Protein AF-W7YUE8-F1 (afdb_monomer_lite)

Structure (mmCIF, N/CA/C/O backbone):
data_AF-W7YUE8-F1
#
_entry.id   AF-W7YUE8-F1
#
loop_
_atom_site.group_PDB
_atom_site.id
_atom_site.type_symbol
_atom_site.label_atom_id
_atom_site.label_alt_id
_atom_site.label_comp_id
_atom_site.label_asym_id
_atom_site.label_entity_id
_atom_site.label_seq_id
_atom_site.pdbx_PDB_ins_code
_atom_site.Cartn_x
_atom_site.Cartn_y
_atom_site.Cartn_z
_atom_site.occupancy
_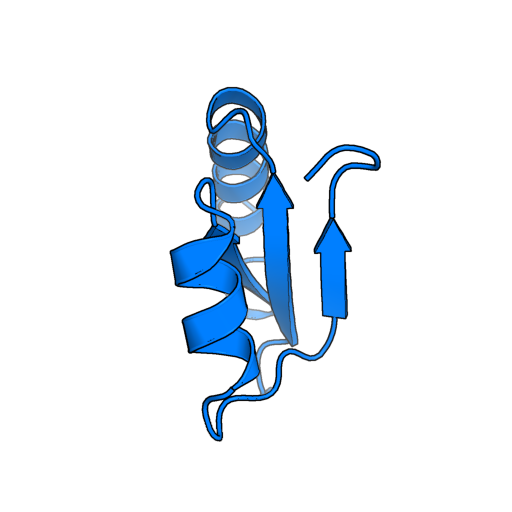atom_site.B_iso_or_equiv
_atom_site.auth_seq_id
_atom_site.auth_comp_id
_atom_site.auth_asym_id
_atom_site.auth_atom_id
_atom_site.pdbx_PDB_model_num
ATOM 1 N N . MET A 1 1 ? -3.178 -19.761 3.041 1.00 68.81 1 MET A N 1
ATOM 2 C CA . MET A 1 1 ? -3.695 -18.803 2.037 1.00 68.81 1 MET A CA 1
ATOM 3 C C . MET A 1 1 ? -2.566 -17.867 1.649 1.00 68.81 1 MET A C 1
ATOM 5 O O . MET A 1 1 ? -1.740 -17.586 2.506 1.00 68.81 1 MET A O 1
ATOM 9 N N . VAL A 1 2 ? -2.501 -17.4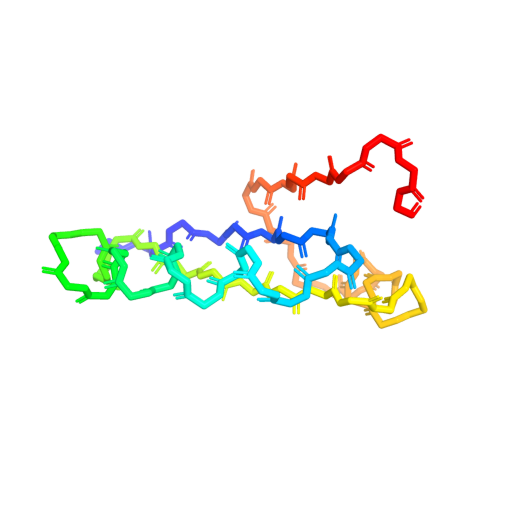21 0.394 1.00 76.88 2 VAL A N 1
ATOM 10 C CA . VAL A 1 2 ? -1.598 -16.326 0.006 1.00 76.88 2 VAL A CA 1
ATOM 11 C C . VAL A 1 2 ? -2.297 -15.017 0.390 1.00 76.88 2 VAL A C 1
ATOM 13 O O . VAL A 1 2 ? -3.451 -14.851 -0.008 1.00 76.88 2 VAL A O 1
ATOM 16 N N . PRO A 1 3 ? -1.679 -14.140 1.201 1.00 83.81 3 PRO A N 1
ATOM 17 C CA . PRO A 1 3 ? -2.303 -12.879 1.577 1.00 83.81 3 PRO A CA 1
ATOM 18 C C . PRO A 1 3 ? -2.407 -11.955 0.359 1.00 83.81 3 PRO A C 1
ATOM 20 O O . PRO A 1 3 ? -1.455 -11.842 -0.414 1.00 83.81 3 PRO A O 1
ATOM 23 N N . LEU A 1 4 ? -3.553 -11.288 0.216 1.00 89.44 4 LEU A N 1
ATOM 24 C CA . LEU A 1 4 ? -3.814 -10.294 -0.826 1.00 89.44 4 LEU A CA 1
ATOM 25 C C . LEU A 1 4 ? -2.858 -9.112 -0.669 1.00 89.44 4 LEU A C 1
ATOM 27 O O . LEU A 1 4 ? -2.809 -8.488 0.391 1.00 89.44 4 LEU A O 1
ATOM 31 N N . LYS A 1 5 ? -2.120 -8.783 -1.722 1.00 91.06 5 LYS A N 1
ATOM 32 C CA . LYS A 1 5 ? -1.200 -7.648 -1.763 1.00 91.06 5 LYS A CA 1
ATOM 33 C C . LYS A 1 5 ? -1.933 -6.415 -2.267 1.00 91.06 5 LYS A C 1
ATOM 35 O O . LYS A 1 5 ? -2.262 -6.320 -3.449 1.00 91.06 5 LYS A O 1
ATOM 40 N N . ILE A 1 6 ? -2.162 -5.458 -1.378 1.00 91.50 6 ILE A N 1
ATOM 41 C CA . ILE A 1 6 ? -2.811 -4.190 -1.708 1.00 91.50 6 ILE A CA 1
ATOM 42 C C . ILE A 1 6 ? -1.779 -3.076 -1.615 1.00 91.50 6 ILE A C 1
ATOM 44 O O . ILE A 1 6 ? -1.107 -2.913 -0.594 1.00 91.50 6 ILE A O 1
ATOM 48 N N . VAL A 1 7 ? -1.674 -2.288 -2.677 1.00 93.00 7 VAL A N 1
ATOM 49 C CA . VAL A 1 7 ? -0.818 -1.107 -2.714 1.00 93.00 7 VAL A CA 1
ATOM 50 C C . VAL A 1 7 ? -1.664 0.147 -2.601 1.00 93.00 7 VAL A C 1
ATOM 52 O O . VAL A 1 7 ? -2.612 0.336 -3.359 1.00 93.00 7 VAL A O 1
ATOM 55 N N . LEU A 1 8 ? -1.301 1.005 -1.656 1.00 91.62 8 LEU A N 1
ATOM 56 C CA . LEU A 1 8 ? -1.903 2.312 -1.448 1.00 91.62 8 LEU A CA 1
ATOM 57 C C . LEU A 1 8 ? -0.968 3.387 -1.992 1.00 91.62 8 LEU A C 1
ATOM 59 O O . LEU A 1 8 ? 0.199 3.458 -1.618 1.00 91.62 8 LEU A O 1
ATOM 63 N N . ALA A 1 9 ? -1.493 4.229 -2.862 1.00 91.50 9 ALA A N 1
ATOM 64 C CA . ALA A 1 9 ? -0.813 5.352 -3.478 1.00 91.50 9 ALA A CA 1
ATOM 65 C C . ALA A 1 9 ? -1.493 6.634 -2.976 1.00 91.50 9 ALA A C 1
ATOM 67 O O . ALA A 1 9 ? -2.481 7.095 -3.546 1.00 91.50 9 ALA A O 1
ATOM 68 N N . VAL A 1 10 ? -1.017 7.167 -1.849 1.00 89.31 10 VAL A N 1
ATOM 69 C CA . VAL A 1 10 ? -1.674 8.275 -1.133 1.00 89.31 10 VAL A CA 1
ATOM 70 C C . VAL A 1 10 ? -0.650 9.310 -0.703 1.00 89.31 10 VAL A C 1
ATOM 72 O O . VAL A 1 10 ? 0.407 8.945 -0.205 1.00 89.31 10 VAL A O 1
ATOM 75 N N . LYS A 1 11 ? -0.927 10.604 -0.862 1.00 84.25 11 LYS A N 1
ATOM 76 C CA . LYS A 1 11 ? 0.026 11.662 -0.481 1.00 84.25 11 LYS A CA 1
ATOM 77 C C . LYS A 1 11 ? 0.146 11.816 1.027 1.00 84.25 11 LYS A C 1
ATOM 79 O O . LYS A 1 11 ? 1.229 12.095 1.544 1.00 84.25 11 LYS A O 1
ATOM 84 N N . GLU A 1 12 ? -0.963 11.631 1.729 1.00 84.25 12 GLU A N 1
ATOM 85 C CA . GLU A 1 12 ? -1.058 11.872 3.160 1.00 84.25 12 GLU A CA 1
ATOM 86 C C . GLU A 1 12 ? -0.999 10.561 3.948 1.00 84.25 12 GLU A C 1
ATOM 88 O O . GLU A 1 12 ? -1.951 9.785 3.998 1.00 84.25 12 GLU A O 1
ATOM 93 N N . ILE A 1 13 ? 0.127 10.341 4.635 1.00 82.44 13 ILE A N 1
ATOM 94 C CA . ILE A 1 13 ? 0.344 9.151 5.476 1.00 82.44 13 ILE A CA 1
ATOM 95 C C . ILE A 1 13 ? -0.682 9.028 6.617 1.00 82.44 13 ILE A C 1
ATOM 97 O O . ILE A 1 13 ? -0.934 7.934 7.110 1.00 82.44 13 ILE A O 1
ATOM 101 N N . GLN A 1 14 ? -1.324 10.139 6.988 1.00 84.44 14 GLN A N 1
ATOM 102 C CA . GLN A 1 14 ? -2.323 10.220 8.057 1.00 84.44 14 GLN A CA 1
ATOM 103 C C . GLN A 1 14 ? -3.542 9.321 7.800 1.00 84.44 14 GLN A C 1
ATOM 105 O O . GLN A 1 14 ? -4.183 8.876 8.745 1.00 84.44 14 GLN A O 1
ATOM 110 N N . TYR A 1 15 ? -3.853 9.025 6.533 1.00 82.19 15 TYR A N 1
ATOM 111 C CA . TYR A 1 15 ? -4.921 8.087 6.171 1.00 82.19 15 TYR A CA 1
ATOM 112 C C . TYR A 1 15 ? -4.460 6.626 6.168 1.00 82.19 15 TYR A C 1
ATOM 114 O O . TYR A 1 15 ? -5.285 5.717 6.253 1.00 82.19 15 TYR A O 1
ATOM 122 N N . VAL A 1 16 ? -3.150 6.386 6.075 1.00 85.75 16 VAL A N 1
ATOM 123 C CA . VAL A 1 16 ? -2.572 5.040 6.017 1.00 85.75 16 VAL A CA 1
ATOM 124 C C . VAL A 1 16 ? -2.560 4.397 7.394 1.00 85.75 16 VAL A C 1
ATOM 126 O O . VAL A 1 16 ? -2.964 3.245 7.515 1.00 85.75 16 VAL A O 1
ATOM 129 N N . GLU A 1 17 ? -2.116 5.118 8.424 1.00 86.12 17 GLU A N 1
ATOM 130 C CA . GLU A 1 17 ? -1.960 4.553 9.773 1.00 86.12 17 GLU A CA 1
ATOM 131 C C . GLU A 1 17 ? -3.274 3.979 10.333 1.00 86.12 17 GLU A C 1
ATOM 133 O O . GLU A 1 17 ? -3.281 2.797 10.679 1.00 86.12 17 GLU A O 1
ATOM 138 N N . PRO A 1 18 ? -4.420 4.696 10.310 1.00 88.19 18 PRO A N 1
ATOM 139 C CA . PRO A 1 18 ? -5.677 4.151 10.824 1.00 88.19 18 PRO A CA 1
ATOM 140 C C . PRO A 1 18 ? -6.163 2.923 10.044 1.00 88.19 18 PRO A C 1
ATOM 142 O O . PRO A 1 18 ? -6.789 2.024 10.607 1.00 88.19 18 PRO A O 1
ATOM 145 N N . LEU A 1 19 ? -5.880 2.873 8.739 1.00 86.25 19 LEU A N 1
ATOM 146 C CA . LEU A 1 19 ? -6.230 1.735 7.896 1.00 86.25 19 LEU A CA 1
ATOM 147 C C . LEU A 1 19 ? -5.351 0.517 8.207 1.00 86.25 19 LEU A C 1
ATOM 149 O O . LEU A 1 19 ? -5.863 -0.600 8.282 1.00 86.25 19 LEU A O 1
ATOM 153 N N . LEU A 1 20 ? -4.048 0.722 8.414 1.00 86.38 20 LEU A N 1
ATOM 154 C CA . LEU A 1 20 ? -3.138 -0.338 8.843 1.00 86.38 20 LEU A CA 1
ATOM 155 C C . LEU A 1 20 ? -3.527 -0.873 10.221 1.00 86.38 20 LEU A C 1
ATOM 157 O O . LEU A 1 20 ? -3.575 -2.089 10.399 1.00 86.38 20 LEU A O 1
ATOM 161 N N . ASP A 1 21 ? -3.861 0.008 11.162 1.00 87.88 21 ASP A N 1
ATOM 162 C CA . ASP A 1 21 ? -4.301 -0.374 12.504 1.00 87.88 21 ASP A CA 1
ATOM 163 C C . ASP A 1 21 ? -5.592 -1.199 12.458 1.00 87.88 21 ASP A C 1
ATOM 165 O O . ASP A 1 21 ? -5.689 -2.241 13.108 1.00 87.88 21 ASP A O 1
ATOM 169 N N . TYR A 1 22 ? -6.562 -0.794 11.633 1.00 87.75 22 TYR A N 1
ATOM 170 C CA . TYR A 1 22 ? -7.792 -1.557 11.424 1.00 87.75 22 TYR A CA 1
ATOM 171 C C . TYR A 1 22 ? -7.519 -2.948 10.835 1.00 87.75 22 TYR A C 1
ATOM 173 O O . TYR A 1 22 ? -8.060 -3.948 11.308 1.00 87.75 22 TYR A O 1
ATOM 181 N N . VAL A 1 23 ? -6.671 -3.040 9.811 1.00 87.31 23 VAL A N 1
ATOM 182 C CA . VAL A 1 23 ? -6.382 -4.313 9.135 1.00 87.31 23 VAL A CA 1
ATOM 183 C C . VAL A 1 23 ? -5.606 -5.254 10.049 1.00 87.31 23 VAL A C 1
ATOM 185 O O . VAL A 1 23 ? -5.978 -6.418 10.176 1.00 87.31 23 VAL A O 1
ATOM 188 N N . ASN A 1 24 ? -4.588 -4.751 10.743 1.00 85.25 24 ASN A N 1
ATOM 189 C CA . ASN A 1 24 ? -3.785 -5.547 11.670 1.00 85.25 24 ASN A CA 1
ATOM 190 C C . ASN A 1 24 ? -4.565 -5.948 12.931 1.00 85.25 24 ASN A C 1
ATOM 192 O O . ASN A 1 24 ? -4.301 -7.003 13.501 1.00 85.25 24 ASN A O 1
ATOM 196 N N . GLY A 1 25 ? -5.524 -5.127 13.368 1.00 85.38 25 GLY A N 1
ATOM 197 C CA . GLY A 1 25 ? -6.370 -5.390 14.534 1.00 85.38 25 GLY A CA 1
ATOM 198 C C . GLY A 1 25 ? -7.551 -6.331 14.276 1.00 85.38 25 GLY A C 1
ATOM 199 O O . GLY A 1 25 ? -8.320 -6.612 15.195 1.00 85.38 25 GLY A O 1
ATOM 200 N N . THR A 1 26 ? -7.731 -6.809 13.044 1.00 86.06 26 THR A N 1
ATOM 201 C CA . THR A 1 26 ? -8.868 -7.644 12.631 1.00 86.06 26 THR A CA 1
ATOM 202 C C . THR A 1 26 ? -8.397 -8.934 11.959 1.00 86.06 26 THR A C 1
ATOM 204 O O . THR A 1 26 ? -7.209 -9.166 11.750 1.00 86.06 26 THR A O 1
ATOM 207 N N . GLU A 1 27 ? -9.341 -9.793 11.564 1.00 84.12 27 GLU A N 1
ATOM 208 C CA . GLU A 1 27 ? -9.056 -11.025 10.812 1.00 84.12 27 GLU A CA 1
ATOM 209 C C . GLU A 1 27 ? -8.390 -10.793 9.439 1.00 84.12 27 GLU A C 1
ATOM 211 O O . GLU A 1 27 ? -7.977 -11.750 8.777 1.00 84.12 27 GLU A O 1
ATOM 216 N N . TYR A 1 28 ? -8.309 -9.538 8.986 1.00 83.19 28 TYR A N 1
ATOM 217 C CA . TYR A 1 28 ? -7.689 -9.168 7.720 1.00 83.19 28 TYR A CA 1
ATOM 218 C C . TYR A 1 28 ? -6.159 -9.140 7.790 1.00 83.19 28 TYR A C 1
ATOM 220 O O . TYR A 1 28 ? -5.531 -9.317 6.749 1.00 83.19 28 TYR A O 1
ATOM 228 N N . GLY A 1 29 ? -5.547 -9.012 8.971 1.00 80.62 29 GLY A N 1
ATOM 229 C CA . GLY A 1 29 ? -4.088 -8.921 9.120 1.00 80.62 29 GLY A CA 1
ATOM 230 C C . GLY A 1 29 ? -3.332 -10.156 8.617 1.00 80.62 29 GLY A C 1
ATOM 231 O O . GLY A 1 29 ? -2.240 -10.043 8.070 1.00 80.62 29 GLY A O 1
ATOM 232 N N . GLU A 1 30 ? -3.938 -11.343 8.714 1.00 82.38 30 GLU A N 1
ATOM 233 C CA . GLU A 1 30 ? -3.362 -12.581 8.163 1.00 82.38 30 GLU A CA 1
ATOM 234 C C . GLU A 1 30 ? -3.752 -12.825 6.694 1.00 82.38 30 GLU A C 1
ATOM 236 O O . GLU A 1 30 ? -3.155 -13.658 6.006 1.00 82.38 30 GLU A O 1
ATOM 241 N N . LYS A 1 31 ? -4.768 -12.109 6.198 1.00 87.38 31 LYS A N 1
ATOM 242 C CA . LYS A 1 31 ? -5.348 -12.284 4.857 1.00 87.38 31 LYS A CA 1
ATOM 243 C C . LYS A 1 31 ? -4.879 -11.223 3.863 1.00 87.38 31 LYS A C 1
ATOM 245 O O . LYS A 1 31 ? -5.029 -11.433 2.661 1.00 87.38 31 LYS A O 1
ATOM 250 N N . MET A 1 32 ? -4.331 -10.106 4.335 1.00 88.56 32 MET A N 1
ATOM 251 C CA . MET A 1 32 ? -3.956 -8.949 3.527 1.00 88.56 32 MET A CA 1
ATOM 252 C C . MET A 1 32 ? -2.590 -8.408 3.933 1.00 88.56 32 MET A C 1
ATOM 254 O O . MET A 1 32 ? -2.257 -8.308 5.108 1.00 88.56 32 MET A O 1
ATOM 258 N N . ARG A 1 33 ? -1.813 -7.997 2.936 1.00 88.44 33 ARG A N 1
ATOM 259 C CA . ARG A 1 33 ? -0.571 -7.254 3.098 1.00 88.44 33 ARG A CA 1
ATOM 260 C C . ARG A 1 33 ? -0.724 -5.914 2.400 1.00 88.44 33 ARG A C 1
ATOM 262 O O . ARG A 1 33 ? -0.848 -5.862 1.179 1.00 88.44 33 ARG A O 1
ATOM 269 N N . ILE A 1 34 ? -0.696 -4.844 3.183 1.00 89.38 34 ILE A N 1
ATOM 270 C CA . ILE A 1 34 ? -0.824 -3.478 2.678 1.00 89.38 34 ILE A CA 1
ATOM 271 C C . ILE A 1 34 ? 0.561 -2.847 2.575 1.00 89.38 34 ILE A C 1
ATOM 273 O O . ILE A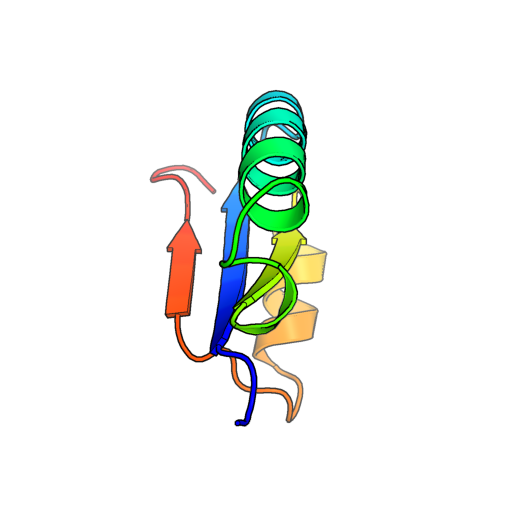 1 34 ? 1.383 -2.973 3.480 1.00 89.38 34 ILE A O 1
ATOM 277 N N . SER A 1 35 ? 0.838 -2.184 1.458 1.00 89.88 35 SER A N 1
ATOM 278 C CA . SER A 1 35 ? 2.046 -1.380 1.256 1.00 89.88 35 SER A CA 1
ATOM 279 C C . SER A 1 35 ? 1.641 0.001 0.774 1.00 89.88 35 SER A C 1
ATOM 281 O O . SER A 1 35 ? 0.960 0.120 -0.238 1.00 89.88 35 SER A O 1
ATOM 283 N N . ALA A 1 36 ? 2.026 1.041 1.507 1.00 90.50 36 ALA A N 1
ATOM 284 C CA . ALA A 1 36 ? 1.662 2.409 1.176 1.00 90.50 36 ALA A CA 1
ATOM 285 C C . ALA A 1 36 ? 2.864 3.195 0.657 1.00 90.50 36 ALA A C 1
ATOM 287 O O . ALA A 1 36 ? 3.954 3.143 1.228 1.00 90.50 36 ALA A O 1
ATOM 288 N N . PHE A 1 37 ? 2.639 3.960 -0.402 1.00 91.44 37 PHE A N 1
ATOM 289 C CA . PHE A 1 37 ? 3.605 4.860 -1.000 1.00 91.44 37 PHE A CA 1
ATOM 290 C C . PHE A 1 37 ? 3.063 6.280 -0.942 1.00 91.44 37 PHE A C 1
ATOM 292 O O . PHE A 1 37 ? 1.982 6.555 -1.452 1.00 91.44 37 PHE A O 1
ATOM 299 N N . THR A 1 38 ? 3.856 7.175 -0.358 1.00 88.44 38 THR A N 1
ATOM 300 C CA . THR A 1 38 ? 3.584 8.621 -0.318 1.00 88.44 38 THR A CA 1
ATOM 301 C C . THR A 1 38 ? 4.333 9.410 -1.376 1.00 88.44 38 THR A C 1
ATOM 303 O O . THR A 1 38 ? 4.032 10.573 -1.633 1.00 88.44 38 THR A O 1
ATOM 306 N N . LYS A 1 39 ? 5.315 8.768 -2.011 1.00 89.25 39 LYS A N 1
ATOM 307 C CA . LYS A 1 39 ? 6.121 9.337 -3.085 1.00 89.25 39 LYS A CA 1
ATOM 308 C C . LYS A 1 39 ? 5.844 8.580 -4.372 1.00 89.25 39 LYS A C 1
ATOM 310 O O . LYS A 1 39 ? 6.061 7.368 -4.432 1.00 89.25 39 LYS A O 1
ATOM 315 N N . THR A 1 40 ? 5.457 9.312 -5.408 1.00 88.25 40 THR A N 1
ATOM 316 C CA . THR A 1 40 ? 5.171 8.769 -6.740 1.00 88.25 40 THR A CA 1
ATOM 317 C C . THR A 1 40 ? 6.374 8.011 -7.311 1.00 88.25 40 THR A C 1
ATOM 319 O O . THR A 1 40 ? 6.211 6.933 -7.869 1.00 88.25 40 THR A O 1
ATOM 322 N N . GLU A 1 41 ? 7.600 8.498 -7.096 1.00 89.88 41 GLU A N 1
ATOM 323 C CA . GLU A 1 41 ? 8.833 7.827 -7.545 1.00 89.88 41 GLU A CA 1
ATOM 324 C C . GLU A 1 41 ? 9.000 6.424 -6.941 1.00 89.88 41 GLU A C 1
ATOM 326 O O . GLU A 1 41 ? 9.316 5.471 -7.652 1.00 89.88 41 GLU A O 1
ATOM 331 N N . ALA A 1 42 ? 8.747 6.281 -5.636 1.00 89.25 42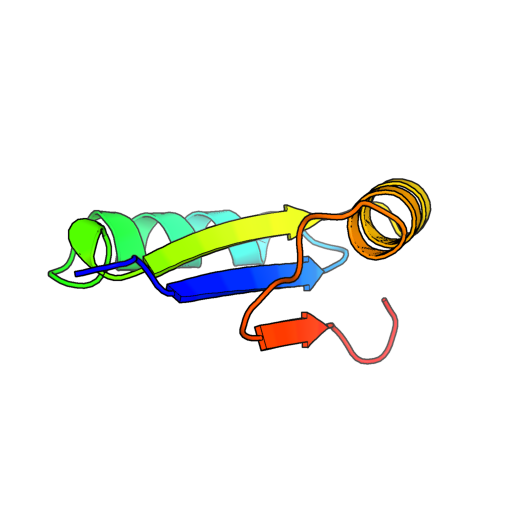 ALA A N 1
ATOM 332 C CA . ALA A 1 42 ? 8.853 5.001 -4.939 1.00 89.25 42 ALA A CA 1
ATOM 333 C C . ALA A 1 42 ? 7.762 4.022 -5.397 1.00 89.25 42 ALA A C 1
ATOM 335 O O . ALA A 1 42 ? 8.037 2.839 -5.588 1.00 89.25 42 ALA A O 1
ATOM 336 N N . PHE A 1 43 ? 6.549 4.529 -5.636 1.00 91.12 43 PHE A N 1
ATOM 337 C CA . PHE A 1 43 ? 5.459 3.746 -6.212 1.00 91.12 43 PHE A CA 1
ATOM 338 C C . PHE A 1 43 ? 5.796 3.251 -7.625 1.00 91.12 43 PHE A C 1
ATOM 340 O O . PHE A 1 43 ? 5.656 2.066 -7.911 1.00 91.12 43 PHE A O 1
ATOM 347 N N . ILE A 1 44 ? 6.292 4.129 -8.502 1.00 90.12 44 ILE A N 1
ATOM 348 C CA . ILE A 1 44 ? 6.690 3.762 -9.869 1.00 90.12 44 ILE A CA 1
ATOM 349 C C . ILE A 1 44 ? 7.811 2.720 -9.838 1.00 90.12 44 ILE A C 1
ATOM 351 O O . ILE A 1 44 ? 7.775 1.756 -10.600 1.00 90.12 44 ILE A O 1
ATOM 355 N N . HIS A 1 45 ? 8.796 2.879 -8.952 1.00 91.31 45 HIS A N 1
ATOM 356 C CA . HIS A 1 45 ? 9.864 1.894 -8.796 1.00 91.31 45 HIS A CA 1
ATOM 357 C C . HIS A 1 45 ? 9.317 0.522 -8.376 1.00 91.31 45 HIS A C 1
ATOM 359 O O . HIS A 1 45 ? 9.712 -0.490 -8.949 1.00 91.31 45 HIS A O 1
ATOM 365 N N . TYR A 1 46 ? 8.363 0.491 -7.441 1.00 89.69 46 TYR A N 1
ATOM 366 C CA . TYR A 1 46 ? 7.690 -0.738 -7.024 1.00 89.69 46 TYR A CA 1
ATOM 367 C C . TYR A 1 46 ? 6.899 -1.390 -8.168 1.00 89.69 46 TYR A C 1
ATOM 369 O O . TYR A 1 46 ? 7.051 -2.582 -8.413 1.00 89.69 46 TYR A O 1
ATOM 377 N N . MET A 1 47 ? 6.109 -0.617 -8.917 1.00 88.56 47 MET A N 1
ATOM 378 C CA . MET A 1 47 ? 5.299 -1.135 -10.030 1.00 88.56 47 MET A CA 1
ATOM 379 C C . MET A 1 47 ? 6.132 -1.676 -11.199 1.00 88.56 47 MET A C 1
ATOM 381 O O . MET A 1 47 ? 5.650 -2.518 -11.952 1.00 88.56 47 MET A O 1
ATOM 385 N N . ASN A 1 48 ? 7.366 -1.193 -11.356 1.00 89.81 48 ASN A N 1
ATOM 386 C CA . ASN A 1 48 ? 8.319 -1.694 -12.347 1.00 89.81 48 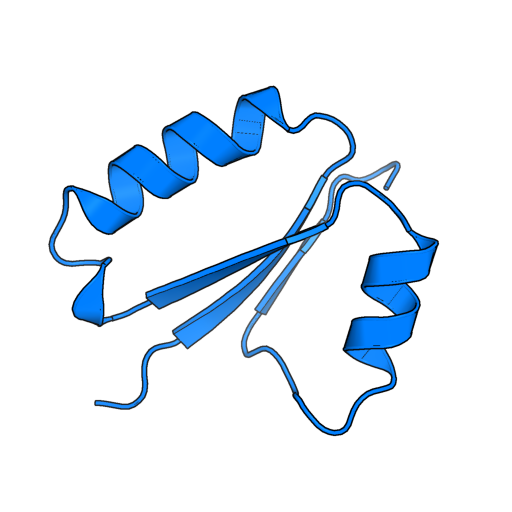ASN A CA 1
ATOM 387 C C . ASN A 1 48 ? 9.111 -2.920 -11.865 1.00 89.81 48 ASN A C 1
ATOM 389 O O . ASN A 1 48 ? 9.900 -3.468 -12.634 1.00 89.81 48 ASN A O 1
ATOM 393 N N . SER A 1 49 ? 8.943 -3.332 -10.608 1.00 87.12 49 SER A N 1
ATOM 394 C CA . SER A 1 49 ? 9.536 -4.564 -10.096 1.00 87.12 49 SER A CA 1
ATOM 395 C C . SER A 1 49 ? 8.744 -5.796 -10.552 1.00 87.12 49 SER A C 1
ATOM 397 O O . SER A 1 49 ? 7.601 -5.696 -10.999 1.00 87.12 49 SER A O 1
ATOM 399 N N . ASP A 1 50 ? 9.330 -6.984 -10.397 1.00 84.00 50 ASP A N 1
ATOM 400 C CA . ASP A 1 50 ? 8.631 -8.250 -10.660 1.00 84.00 50 ASP A CA 1
ATOM 401 C C . ASP A 1 50 ? 7.515 -8.544 -9.636 1.00 84.00 50 ASP A C 1
ATOM 403 O O . ASP A 1 50 ? 6.729 -9.482 -9.809 1.00 84.00 50 ASP A O 1
ATOM 407 N N . GLU A 1 51 ? 7.414 -7.755 -8.560 1.00 83.00 51 GLU A N 1
AT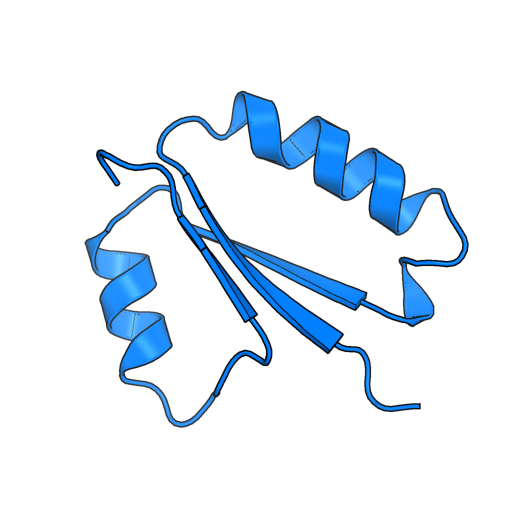OM 408 C CA . GLU A 1 51 ? 6.359 -7.903 -7.570 1.00 83.00 51 GLU A CA 1
ATOM 409 C C . GLU A 1 51 ? 5.068 -7.227 -8.043 1.00 83.00 51 GLU A C 1
ATOM 411 O O . GLU A 1 51 ? 4.936 -6.005 -8.051 1.00 83.00 51 GLU A O 1
ATOM 416 N N . ARG A 1 52 ? 4.077 -8.047 -8.410 1.00 85.81 52 ARG A N 1
ATOM 417 C CA . ARG A 1 52 ? 2.755 -7.553 -8.801 1.00 85.81 52 ARG A CA 1
ATOM 418 C C . ARG A 1 52 ? 1.807 -7.495 -7.604 1.00 85.81 52 ARG A C 1
ATOM 420 O O . ARG A 1 52 ? 1.616 -8.525 -6.950 1.00 85.81 52 ARG A O 1
ATOM 427 N N . PRO A 1 53 ? 1.193 -6.334 -7.328 1.00 91.69 53 PRO A N 1
ATOM 428 C CA . PRO A 1 53 ? 0.103 -6.252 -6.372 1.00 91.69 53 PRO A CA 1
ATOM 429 C C . PRO A 1 53 ? -1.185 -6.826 -6.971 1.00 91.69 53 PRO A C 1
ATOM 431 O O . PRO A 1 53 ? -1.393 -6.779 -8.185 1.00 91.69 53 PRO A O 1
ATOM 434 N N . ASP A 1 54 ? -2.065 -7.333 -6.111 1.00 92.62 54 ASP A N 1
ATOM 435 C CA . ASP A 1 54 ? -3.397 -7.800 -6.507 1.00 92.62 54 ASP A CA 1
ATOM 436 C C . ASP A 1 54 ? -4.348 -6.619 -6.749 1.00 92.62 54 ASP A C 1
ATOM 438 O O . ASP A 1 54 ? -5.244 -6.690 -7.589 1.00 92.62 54 ASP A O 1
ATOM 442 N N . ALA A 1 55 ? -4.140 -5.513 -6.029 1.00 91.31 55 ALA A N 1
ATOM 443 C CA . ALA A 1 55 ? -4.892 -4.279 -6.200 1.00 91.31 55 ALA A CA 1
ATOM 444 C C . ALA A 1 55 ? -4.028 -3.047 -5.914 1.00 91.31 55 ALA A C 1
ATOM 446 O O . ALA A 1 55 ? -3.185 -3.053 -5.014 1.00 91.31 55 ALA A O 1
ATOM 447 N N . VAL A 1 56 ? -4.292 -1.969 -6.653 1.00 91.31 56 VAL A N 1
ATOM 448 C CA . VAL A 1 56 ? -3.732 -0.639 -6.401 1.00 91.31 56 VAL A CA 1
ATOM 449 C C . VAL A 1 56 ? -4.885 0.319 -6.133 1.00 91.31 56 VAL A C 1
ATOM 451 O O . VAL A 1 56 ? -5.800 0.434 -6.946 1.00 91.31 56 VAL A O 1
ATOM 454 N N . VAL A 1 57 ? -4.832 1.010 -5.000 1.00 90.44 57 VAL A N 1
ATOM 455 C CA . VAL A 1 57 ? -5.766 2.076 -4.636 1.00 90.44 57 VAL A CA 1
ATOM 456 C C . VAL A 1 57 ? -4.966 3.364 -4.572 1.00 90.44 57 VAL A C 1
ATOM 458 O O . VAL A 1 57 ? -4.056 3.486 -3.756 1.00 90.44 57 VAL A O 1
ATOM 461 N N . ALA A 1 58 ? -5.288 4.306 -5.448 1.00 88.38 58 ALA A N 1
ATOM 462 C CA . ALA A 1 58 ? -4.592 5.579 -5.537 1.00 88.38 58 ALA A CA 1
ATOM 463 C C . ALA A 1 58 ? -5.552 6.744 -5.304 1.00 88.38 58 ALA A C 1
ATOM 465 O O . ALA A 1 58 ? -6.725 6.688 -5.680 1.00 88.38 58 ALA A O 1
ATOM 466 N N . GLU A 1 59 ? -5.037 7.817 -4.718 1.00 85.81 59 GLU A N 1
ATOM 467 C CA . GLU A 1 59 ? -5.711 9.109 -4.727 1.00 85.81 59 GLU A CA 1
ATOM 468 C C . GLU A 1 59 ? -5.754 9.683 -6.149 1.00 85.81 59 GLU A C 1
ATOM 470 O O . GLU A 1 59 ? -4.828 9.524 -6.941 1.00 85.81 59 GLU A O 1
ATOM 475 N N . LEU A 1 60 ? -6.827 10.410 -6.465 1.00 78.25 60 LEU A N 1
ATOM 476 C CA . LEU A 1 60 ? -7.058 11.004 -7.790 1.00 78.25 60 LEU A CA 1
ATOM 477 C C . LEU A 1 60 ? -5.949 11.973 -8.240 1.00 78.25 60 LEU A C 1
ATOM 479 O O . LEU A 1 60 ? -5.784 12.202 -9.434 1.00 78.25 60 LEU A O 1
ATOM 483 N N . LEU A 1 61 ? -5.213 12.550 -7.288 1.00 77.56 61 LEU A N 1
ATOM 484 C CA . LEU A 1 61 ? -4.115 13.487 -7.534 1.00 77.56 61 LEU A CA 1
ATOM 485 C C . LEU A 1 61 ? -2.748 12.921 -7.122 1.00 77.56 61 LEU A C 1
ATOM 487 O O . LEU A 1 61 ? -1.840 13.722 -6.901 1.00 77.56 61 LEU A O 1
ATOM 491 N N . PHE A 1 62 ? -2.611 11.602 -6.965 1.00 69.44 62 PHE A N 1
ATOM 492 C CA . PHE A 1 62 ? -1.371 10.940 -6.547 1.00 69.44 62 PHE A CA 1
ATOM 493 C C . PHE A 1 62 ? -0.206 11.124 -7.534 1.00 69.44 62 PHE A C 1
ATOM 495 O O . PHE A 1 62 ? -0.421 10.955 -8.754 1.00 69.44 62 PHE A O 1
#

Foldseek 3Di:
DPAAEEEEAEQDCVVVVVVLCVCCVDPNVVRHDYHYDNDPVVVVVVCPDPDDGPYYDYDPVD

Radius of gyration: 11.79 Å; chains: 1; bounding box: 19×32×27 Å

Sequence (62 aa):
MVPLKIVLAVKEIQYVEPLLDYVNGTEYGEKMRISAFTKTEAFIHYMNSDERPDAVVAELLF

Organism: NCBI:txid1236976

Secondary structure (DSSP, 8-state):
-PPEEEEEE-S-GGGHHHHHHHHHTSTTTTTEEEEEESSHHHHHHHHTSS---SEEEE-TT-

pLDDT: mean 86.7, std 4.87, range [68.81, 93.0]